Protein AF-A0A9P9NSK3-F1 (afdb_monomer_lite)

Secondary structure (DSSP, 8-state):
--SHHHHHHHHS--------S--EEE-TTTT--TTSSS--BTTTB-PPPHHHHHHHHHTT--EEEEEE---SSS---TTHHHHHHHHHHTT-EEEEEE-STT--S-STT-TTSS----

Structure (mmCIF, N/CA/C/O backbone):
data_AF-A0A9P9NSK3-F1
#
_entry.id   AF-A0A9P9NSK3-F1
#
loop_
_atom_site.group_PDB
_atom_site.id
_atom_site.type_symbol
_atom_site.label_atom_id
_atom_site.label_alt_id
_atom_site.label_comp_id
_atom_site.label_asym_id
_atom_site.label_entity_id
_atom_site.label_seq_id
_atom_site.pdbx_PDB_ins_code
_atom_site.Cartn_x
_atom_site.Cartn_y
_atom_site.Cartn_z
_atom_site.occupancy
_atom_site.B_iso_or_equiv
_atom_site.auth_seq_id
_atom_site.auth_comp_id
_atom_site.auth_asym_id
_atom_site.auth_atom_id
_atom_site.pdbx_PDB_model_num
ATOM 1 N N . MET A 1 1 ? -49.793 14.823 34.331 1.00 51.47 1 MET A N 1
ATOM 2 C CA . MET A 1 1 ? -49.578 13.619 33.499 1.00 51.47 1 MET A CA 1
ATOM 3 C C . MET A 1 1 ? -49.160 14.037 32.086 1.00 51.47 1 MET A C 1
ATOM 5 O O . MET A 1 1 ? -49.971 13.962 31.182 1.00 51.47 1 MET A O 1
ATOM 9 N N . ARG A 1 2 ? -47.963 14.629 31.927 1.00 57.09 2 ARG A N 1
ATOM 10 C CA . ARG A 1 2 ? -47.401 15.075 30.623 1.00 57.09 2 ARG A CA 1
ATOM 11 C C . ARG A 1 2 ? -45.862 15.122 30.576 1.00 57.09 2 ARG A C 1
ATOM 13 O O . ARG A 1 2 ? -45.298 15.491 29.559 1.00 57.09 2 ARG A O 1
ATOM 20 N N . ILE A 1 3 ? -45.183 14.804 31.681 1.00 53.31 3 ILE A N 1
ATOM 21 C CA . ILE A 1 3 ? -43.712 14.856 31.779 1.00 53.31 3 ILE A CA 1
ATOM 22 C C . ILE A 1 3 ? -43.112 13.453 31.594 1.00 53.31 3 ILE A C 1
ATOM 24 O O . ILE A 1 3 ? -42.003 13.316 31.094 1.00 53.31 3 ILE A O 1
ATOM 28 N N . LEU A 1 4 ? -43.868 12.407 31.944 1.00 51.81 4 LEU A N 1
ATOM 29 C CA . LEU A 1 4 ? -43.432 11.012 31.835 1.00 51.81 4 LEU A CA 1
ATOM 30 C C . LEU A 1 4 ? -43.375 10.532 30.375 1.00 51.81 4 LEU A C 1
ATOM 32 O O . LEU A 1 4 ? -42.470 9.783 30.018 1.00 51.81 4 LEU A O 1
ATOM 36 N N . ASP A 1 5 ? -44.272 11.027 29.518 1.00 52.41 5 ASP A N 1
ATOM 37 C CA . ASP A 1 5 ? -44.357 10.600 28.115 1.00 52.41 5 ASP A CA 1
ATOM 38 C C . ASP A 1 5 ? -43.198 11.151 27.261 1.00 52.41 5 ASP A C 1
ATOM 40 O O . ASP A 1 5 ? -42.690 10.469 26.373 1.00 52.41 5 ASP A O 1
ATOM 44 N N . THR A 1 6 ? -42.713 12.362 27.562 1.00 53.19 6 THR A N 1
ATOM 45 C CA . THR A 1 6 ? -41.614 13.007 26.820 1.00 53.19 6 THR A CA 1
ATOM 46 C C . THR A 1 6 ? -40.256 12.356 27.102 1.00 53.19 6 THR A C 1
ATOM 48 O O . THR A 1 6 ? -39.407 12.284 26.217 1.00 53.19 6 THR A O 1
ATOM 51 N N . VAL A 1 7 ? -40.052 11.847 28.323 1.00 55.00 7 VAL A N 1
ATOM 52 C CA . VAL A 1 7 ? -38.811 11.159 28.724 1.00 55.00 7 VAL A CA 1
ATOM 53 C C . VAL A 1 7 ? -38.715 9.772 28.078 1.00 55.00 7 VAL A C 1
ATOM 55 O O . VAL A 1 7 ? -37.631 9.355 27.678 1.00 55.00 7 VAL A O 1
ATOM 58 N N . ALA A 1 8 ? -39.847 9.083 27.906 1.00 54.31 8 ALA A N 1
ATOM 59 C CA . ALA A 1 8 ? -39.890 7.773 27.258 1.00 54.31 8 ALA A CA 1
ATOM 60 C C . ALA A 1 8 ? -39.534 7.835 25.760 1.00 54.31 8 ALA A C 1
ATOM 62 O O . ALA A 1 8 ? -38.860 6.941 25.255 1.00 54.31 8 ALA A O 1
ATOM 63 N N . ILE A 1 9 ? -39.924 8.907 25.056 1.00 54.72 9 ILE A N 1
ATOM 64 C CA . ILE A 1 9 ? -39.615 9.089 23.626 1.00 54.72 9 ILE A CA 1
ATOM 65 C C . ILE A 1 9 ? -38.119 9.362 23.401 1.00 54.72 9 ILE A C 1
ATOM 67 O O . ILE A 1 9 ? -37.545 8.838 22.450 1.00 54.72 9 ILE A O 1
ATOM 71 N N . ALA A 1 10 ? -37.463 10.115 24.290 1.00 56.72 10 ALA A N 1
ATOM 72 C CA . ALA A 1 10 ? -36.023 10.379 24.197 1.00 56.72 10 ALA A CA 1
ATOM 73 C C . ALA A 1 10 ? -35.162 9.119 24.425 1.00 56.72 10 ALA A C 1
ATOM 75 O O . ALA A 1 10 ? -34.075 9.013 23.868 1.00 56.72 10 ALA A O 1
ATOM 76 N N . LEU A 1 11 ? -35.658 8.150 25.206 1.00 54.50 11 LEU A N 1
ATOM 77 C CA . LEU A 1 11 ? -34.958 6.894 25.505 1.00 54.50 11 LEU A CA 1
ATOM 78 C C . LEU A 1 11 ? -35.101 5.833 24.394 1.00 54.50 11 LEU A C 1
ATOM 80 O O . LEU A 1 11 ? -34.345 4.866 24.364 1.00 54.50 11 LEU A O 1
ATOM 84 N N . LEU A 1 12 ? -36.072 6.004 23.489 1.00 56.34 12 LEU A N 1
ATOM 85 C CA . LEU A 1 12 ? -36.368 5.081 22.384 1.00 56.34 12 LEU A CA 1
ATOM 86 C C . LEU A 1 12 ? -35.683 5.459 21.065 1.00 56.34 12 LEU A C 1
ATOM 88 O O . LEU A 1 12 ? -35.776 4.711 20.091 1.00 56.34 12 LEU A O 1
ATOM 92 N N . VAL A 1 13 ? -34.968 6.585 21.021 1.00 63.28 13 VAL A N 1
ATOM 93 C CA . VAL A 1 13 ? -34.066 6.890 19.909 1.00 63.28 13 VAL A CA 1
ATOM 94 C C . VAL A 1 13 ? -32.815 6.034 20.099 1.00 63.28 13 VAL A C 1
ATOM 96 O O . VAL A 1 13 ? -31.813 6.483 20.648 1.00 63.28 13 VAL A O 1
ATOM 99 N N . SER A 1 14 ? -32.867 4.765 19.684 1.00 63.75 14 SER A N 1
ATOM 100 C CA . SER A 1 14 ? -31.627 4.024 19.476 1.00 63.75 14 SER A CA 1
ATOM 101 C C . SER A 1 14 ? -30.909 4.705 18.319 1.00 63.75 14 SER A C 1
ATOM 103 O O . SER A 1 14 ? -31.382 4.661 17.179 1.00 63.75 14 SER A O 1
ATOM 105 N N . GLU A 1 15 ? -29.782 5.352 18.590 1.00 62.16 15 GLU A N 1
ATOM 106 C CA . GLU A 1 15 ? -28.863 5.712 17.523 1.00 62.16 15 GLU A CA 1
ATOM 107 C C . GLU A 1 15 ? -28.408 4.410 16.857 1.00 62.16 15 GLU A C 1
ATOM 109 O O . GLU A 1 15 ? -27.552 3.692 17.372 1.00 62.16 15 GLU A O 1
ATOM 114 N N . ASN A 1 16 ? -29.003 4.075 15.711 1.00 63.59 16 ASN A N 1
ATOM 115 C CA . ASN A 1 16 ? -28.471 3.058 14.810 1.00 63.59 16 ASN A CA 1
ATOM 116 C C . ASN A 1 16 ? -27.208 3.630 14.153 1.00 63.59 16 ASN A C 1
ATOM 118 O O . ASN A 1 16 ? -27.178 3.936 12.962 1.00 63.59 16 ASN A O 1
ATOM 122 N N . ALA A 1 17 ? -26.164 3.821 14.955 1.00 73.38 17 ALA A N 1
ATOM 123 C CA . ALA A 1 17 ? -24.851 4.191 14.477 1.00 73.38 17 ALA A CA 1
ATOM 124 C C . ALA A 1 17 ? -24.202 2.938 13.879 1.00 73.38 17 ALA A C 1
ATOM 126 O O . ALA A 1 17 ? -23.831 1.999 14.587 1.00 73.38 17 ALA A O 1
ATOM 127 N N . ALA A 1 18 ? -24.076 2.906 12.554 1.00 85.19 18 ALA A N 1
ATOM 128 C CA . ALA A 1 18 ? -23.257 1.901 11.896 1.00 85.19 18 ALA A CA 1
ATOM 129 C C . ALA A 1 18 ? -21.788 2.138 12.278 1.00 85.19 18 ALA A C 1
ATOM 131 O O . ALA A 1 18 ? -21.239 3.215 12.040 1.00 85.19 18 ALA A O 1
ATOM 132 N N . LYS A 1 19 ? -21.136 1.133 12.871 1.00 88.38 19 LYS A N 1
ATOM 133 C CA . LYS A 1 19 ? -19.705 1.208 13.170 1.00 88.38 19 LYS A CA 1
ATOM 134 C C . LYS A 1 19 ? -18.915 1.109 11.868 1.00 88.38 19 LYS A C 1
ATOM 136 O O . LYS A 1 19 ? -18.983 0.092 11.180 1.00 88.38 19 LYS A O 1
ATOM 141 N N . ILE A 1 20 ? -18.119 2.131 11.564 1.00 90.69 20 ILE A N 1
ATOM 142 C CA . ILE A 1 20 ? -17.127 2.047 10.490 1.00 90.69 20 ILE A CA 1
ATOM 143 C C . ILE A 1 20 ? -16.040 1.070 10.946 1.00 90.69 20 ILE A C 1
ATOM 145 O O . ILE A 1 20 ? -15.295 1.348 11.884 1.00 90.69 20 ILE A O 1
ATOM 149 N N . LEU A 1 21 ? -15.992 -0.105 10.316 1.00 94.50 21 LEU A N 1
ATOM 150 C CA . LEU A 1 21 ? -14.989 -1.128 10.623 1.00 94.50 21 LEU A CA 1
ATOM 151 C C . LEU A 1 21 ? -13.633 -0.796 9.999 1.00 94.50 21 LEU A C 1
ATOM 153 O O . LEU A 1 21 ? -12.604 -1.101 10.595 1.00 94.50 21 LEU A O 1
ATOM 157 N N . TYR A 1 22 ? -13.644 -0.147 8.833 1.00 96.69 22 TYR A N 1
ATOM 158 C CA . TYR A 1 22 ? -12.459 0.186 8.051 1.00 96.69 22 TYR A CA 1
ATOM 159 C C . TYR A 1 22 ? -12.532 1.639 7.587 1.00 96.69 22 TYR A C 1
ATOM 161 O O . TYR A 1 22 ? -13.433 2.010 6.835 1.00 96.69 22 TYR A O 1
ATOM 169 N N . ALA A 1 23 ? -11.584 2.455 8.039 1.00 96.44 23 ALA A N 1
ATOM 170 C CA . ALA A 1 23 ? -11.388 3.830 7.594 1.00 96.44 23 ALA A CA 1
ATOM 171 C C . ALA A 1 23 ? -9.899 4.017 7.318 1.00 96.44 23 ALA A C 1
ATOM 173 O O . ALA A 1 23 ? -9.061 3.629 8.134 1.00 96.44 23 ALA A O 1
ATOM 174 N N . GLY A 1 24 ? -9.563 4.538 6.144 1.00 96.38 24 GLY A N 1
ATOM 175 C CA . GLY A 1 24 ? -8.233 4.336 5.597 1.00 96.38 24 GLY A CA 1
ATOM 176 C C . GLY A 1 24 ? -7.810 5.318 4.529 1.00 96.38 24 GLY A C 1
ATOM 177 O O . GLY A 1 24 ? -8.573 6.187 4.111 1.00 96.38 24 GLY A O 1
ATOM 178 N N . VAL A 1 25 ? -6.579 5.122 4.067 1.00 96.69 25 VAL A N 1
ATOM 179 C CA . VAL A 1 25 ? -5.969 5.897 2.985 1.00 96.69 25 VAL A CA 1
ATOM 180 C C . VAL A 1 25 ? -5.531 4.991 1.840 1.00 96.69 25 VAL A C 1
ATOM 182 O O . VAL A 1 25 ? -5.277 3.798 2.016 1.00 96.69 25 VAL A O 1
ATOM 185 N N . ASN A 1 26 ? -5.437 5.576 0.648 1.00 96.75 26 ASN A N 1
ATOM 186 C CA . ASN A 1 26 ? -4.769 4.948 -0.484 1.00 96.75 26 ASN A CA 1
ATOM 187 C C . ASN A 1 26 ? -3.292 5.328 -0.454 1.00 96.75 26 ASN A C 1
ATOM 189 O O . ASN A 1 26 ? -2.953 6.497 -0.292 1.00 96.75 26 ASN A O 1
ATOM 193 N N . SER A 1 27 ? -2.436 4.336 -0.645 1.00 94.44 27 SER A N 1
ATOM 194 C CA . SER A 1 27 ? -0.991 4.479 -0.673 1.00 94.44 27 SER A CA 1
ATOM 195 C C . SER A 1 27 ? -0.486 4.255 -2.095 1.00 94.44 27 SER A C 1
ATOM 197 O O . SER A 1 27 ? -0.099 3.148 -2.459 1.00 94.44 27 SER A O 1
ATOM 199 N N . ALA A 1 28 ? -0.584 5.301 -2.916 1.00 92.12 28 ALA A N 1
ATOM 200 C CA . ALA A 1 28 ? -0.125 5.272 -4.300 1.00 92.12 28 ALA A CA 1
ATOM 201 C C . ALA A 1 28 ? 1.403 5.129 -4.385 1.00 92.12 28 ALA A C 1
ATOM 203 O O . ALA A 1 28 ? 2.136 5.589 -3.506 1.00 92.12 28 ALA A O 1
ATOM 204 N N . GLY A 1 29 ? 1.868 4.528 -5.474 1.00 91.31 29 GLY A N 1
ATOM 205 C CA . GLY A 1 29 ? 3.273 4.452 -5.853 1.00 91.31 29 GLY A CA 1
ATOM 206 C C . GLY A 1 29 ? 3.694 3.074 -6.356 1.00 91.31 29 GLY A C 1
ATOM 207 O O . GLY A 1 29 ? 4.548 2.999 -7.235 1.00 91.31 29 GLY A O 1
ATOM 208 N N . GLY A 1 30 ? 3.096 1.989 -5.852 1.00 89.62 30 GLY A N 1
ATOM 209 C CA . GLY A 1 30 ? 3.389 0.621 -6.301 1.00 89.62 30 GLY A CA 1
ATOM 210 C C . GLY A 1 30 ? 2.874 0.312 -7.707 1.00 89.62 30 GLY A C 1
ATOM 211 O O . GLY A 1 30 ? 3.286 -0.667 -8.329 1.00 89.62 30 GLY A O 1
ATOM 212 N N . GLU A 1 31 ? 1.957 1.139 -8.196 1.00 89.25 31 GLU A N 1
ATOM 213 C CA . GLU A 1 31 ? 1.328 1.072 -9.507 1.00 89.25 31 GLU A CA 1
ATOM 214 C C . GLU A 1 31 ? 1.910 2.053 -10.536 1.00 89.25 31 GLU A C 1
ATOM 216 O O . GLU A 1 31 ? 1.425 2.133 -11.668 1.00 89.25 31 GLU A O 1
ATOM 221 N N . PHE A 1 32 ? 2.905 2.849 -10.139 1.00 90.69 32 PHE A N 1
ATOM 222 C CA . PHE A 1 32 ? 3.529 3.834 -11.019 1.00 90.69 32 PHE A CA 1
ATOM 223 C C . PHE A 1 32 ? 4.363 3.159 -12.118 1.00 90.69 32 PHE A C 1
ATOM 225 O O . PHE A 1 32 ? 4.636 1.960 -12.078 1.00 90.69 32 PHE A O 1
ATOM 232 N N . GLY A 1 33 ? 4.730 3.940 -13.138 1.00 87.06 33 GLY A N 1
ATOM 233 C CA . GLY A 1 33 ? 5.558 3.444 -14.237 1.00 87.06 33 GLY A CA 1
ATOM 234 C C . GLY A 1 33 ? 4.824 2.483 -15.174 1.00 87.06 33 GLY A C 1
ATOM 235 O O . GLY A 1 33 ? 5.434 1.556 -15.692 1.00 87.06 33 GLY A O 1
ATOM 236 N N . GLN A 1 34 ? 3.526 2.699 -15.427 1.00 83.56 34 GLN A N 1
ATOM 237 C CA . GLN A 1 34 ? 2.693 1.813 -16.261 1.00 83.56 34 GLN A CA 1
ATOM 238 C C . GLN A 1 34 ? 3.242 1.571 -17.679 1.00 83.56 34 GLN A C 1
ATOM 240 O O . GLN A 1 34 ? 2.920 0.551 -18.281 1.00 83.56 34 GLN A O 1
ATOM 245 N N . GLN A 1 35 ? 4.068 2.481 -18.211 1.00 83.06 35 GLN A N 1
ATOM 246 C CA . GLN A 1 35 ? 4.718 2.334 -19.520 1.00 83.06 35 GLN A CA 1
ATOM 247 C C . GLN A 1 35 ? 6.061 1.579 -19.467 1.00 83.06 35 GLN A C 1
ATOM 249 O O . GLN A 1 35 ? 6.580 1.181 -20.508 1.00 83.06 35 GLN A O 1
ATOM 254 N N . ASN A 1 36 ? 6.624 1.370 -18.273 1.00 85.31 36 ASN A N 1
ATOM 255 C CA . ASN A 1 36 ? 7.937 0.768 -18.046 1.00 85.31 36 ASN A CA 1
ATOM 256 C C . ASN A 1 36 ? 7.770 -0.529 -17.251 1.00 85.31 36 ASN A C 1
ATOM 258 O O . ASN A 1 36 ? 7.903 -0.543 -16.031 1.00 85.31 36 ASN A O 1
ATOM 262 N N . LEU A 1 37 ? 7.480 -1.636 -17.935 1.00 82.12 37 LEU A N 1
ATOM 263 C CA . LEU A 1 37 ? 7.207 -2.923 -17.291 1.00 82.12 37 LEU A CA 1
ATOM 264 C C . LEU A 1 37 ? 8.385 -3.898 -17.465 1.00 82.12 37 LEU A C 1
ATOM 266 O O . LEU A 1 37 ? 8.887 -4.040 -18.580 1.00 82.12 37 LEU A O 1
ATOM 270 N N . PRO A 1 38 ? 8.842 -4.595 -16.402 1.00 81.44 38 PRO A N 1
ATOM 271 C CA . PRO A 1 38 ? 8.295 -4.613 -15.037 1.00 81.44 38 PRO A CA 1
ATOM 272 C C . PRO A 1 38 ? 8.692 -3.408 -14.161 1.00 81.44 38 PRO A C 1
ATOM 274 O O . PRO A 1 38 ? 8.239 -3.329 -13.022 1.00 81.44 38 PRO A O 1
ATOM 277 N N . GLY A 1 39 ? 9.537 -2.505 -14.669 1.00 84.88 39 GLY A N 1
ATOM 278 C CA . GLY A 1 39 ? 10.020 -1.323 -1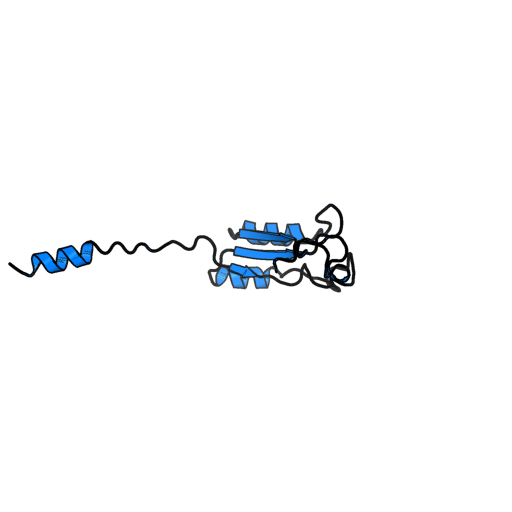3.950 1.00 84.88 39 GLY A CA 1
ATOM 279 C C . GLY A 1 39 ? 11.050 -1.646 -12.863 1.00 84.88 39 GLY A C 1
ATOM 280 O O . GLY A 1 39 ? 11.274 -2.806 -12.501 1.00 84.88 39 GLY A O 1
ATOM 281 N N . ALA A 1 40 ? 11.690 -0.611 -12.326 1.00 87.69 40 ALA A N 1
ATOM 282 C CA . ALA A 1 40 ? 12.660 -0.689 -11.242 1.00 87.69 40 ALA A CA 1
ATOM 283 C C . ALA A 1 40 ? 12.137 -0.006 -9.967 1.00 87.69 40 ALA A C 1
ATOM 285 O O . ALA A 1 40 ? 11.738 1.161 -9.974 1.00 87.69 40 ALA A O 1
ATOM 286 N N . TYR A 1 41 ? 12.188 -0.727 -8.843 1.00 87.25 41 TYR A N 1
ATOM 287 C CA . TYR A 1 41 ? 11.837 -0.182 -7.529 1.00 87.25 41 TYR A CA 1
ATOM 288 C C . TYR A 1 41 ? 12.744 1.000 -7.156 1.00 87.25 41 TYR A C 1
ATOM 290 O O . TYR A 1 41 ? 13.964 0.919 -7.295 1.00 87.25 41 TYR A O 1
ATOM 298 N N . GLY A 1 42 ? 12.149 2.082 -6.654 1.00 89.44 42 GLY A N 1
ATOM 299 C CA . GLY A 1 42 ? 12.829 3.338 -6.326 1.00 89.44 42 GLY A CA 1
ATOM 300 C C . GLY A 1 42 ? 13.100 4.245 -7.533 1.00 89.44 42 GLY A C 1
ATOM 301 O O . GLY A 1 42 ? 13.635 5.334 -7.349 1.00 89.44 42 GLY A O 1
ATOM 302 N N . VAL A 1 43 ? 12.733 3.815 -8.747 1.00 91.81 43 VAL A N 1
ATOM 303 C CA . VAL A 1 43 ? 12.852 4.607 -9.981 1.00 91.81 43 VAL A CA 1
ATOM 304 C C . VAL A 1 43 ? 11.486 4.757 -10.646 1.00 91.81 43 VAL A C 1
ATOM 306 O O . VAL A 1 43 ? 10.964 5.864 -10.721 1.00 91.81 43 VAL A O 1
ATOM 309 N N . ASP A 1 44 ? 10.894 3.646 -11.090 1.00 90.25 44 ASP A N 1
ATOM 310 C CA . ASP A 1 44 ? 9.607 3.633 -11.797 1.00 90.25 44 ASP A CA 1
ATOM 311 C C . ASP A 1 44 ? 8.417 3.524 -10.833 1.00 90.25 44 ASP A C 1
ATOM 313 O O . ASP A 1 44 ? 7.346 4.063 -11.104 1.00 90.25 44 ASP A O 1
ATOM 317 N N . TYR A 1 45 ? 8.609 2.843 -9.698 1.00 91.12 45 TYR A N 1
ATOM 318 C CA . TYR A 1 45 ? 7.596 2.656 -8.658 1.00 91.12 45 TYR A CA 1
ATOM 319 C C . TYR A 1 45 ? 8.229 2.582 -7.265 1.00 91.12 45 TYR A C 1
ATOM 321 O O . TYR A 1 45 ? 9.390 2.200 -7.099 1.00 91.12 45 TYR A O 1
ATOM 329 N N . GLN A 1 46 ? 7.452 2.910 -6.237 1.00 92.38 46 GLN A N 1
ATOM 330 C CA . GLN A 1 46 ? 7.874 2.865 -4.835 1.00 92.38 46 GLN A CA 1
ATOM 331 C C . 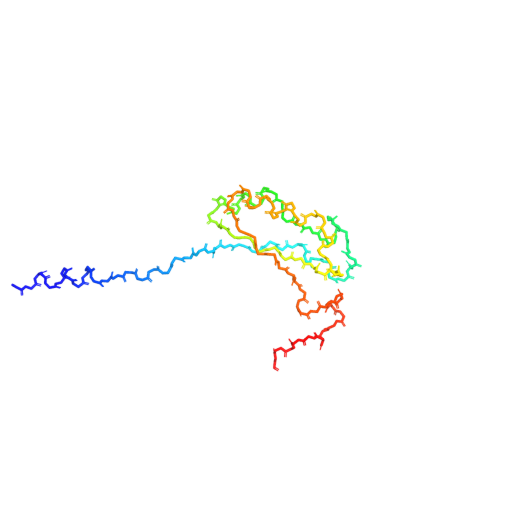GLN A 1 46 ? 6.660 2.613 -3.942 1.00 92.38 46 GLN A C 1
ATOM 333 O O . GLN A 1 46 ? 5.578 3.118 -4.210 1.00 92.38 46 GLN A O 1
ATOM 338 N N . PHE A 1 47 ? 6.843 1.899 -2.833 1.00 92.44 47 PHE A N 1
ATOM 339 C CA . PHE A 1 47 ? 5.812 1.828 -1.802 1.00 92.44 47 PHE A CA 1
ATOM 340 C C . PHE A 1 47 ? 6.031 2.860 -0.693 1.00 92.44 47 PHE A C 1
ATOM 342 O O . PHE A 1 47 ? 7.140 3.355 -0.478 1.00 92.44 47 PHE A O 1
ATOM 349 N N . ILE A 1 48 ? 4.955 3.165 0.030 1.00 91.88 48 ILE A N 1
ATOM 350 C CA . ILE A 1 48 ? 4.997 3.979 1.247 1.00 91.88 48 ILE A CA 1
ATOM 351 C C . ILE A 1 48 ? 6.026 3.443 2.245 1.00 91.88 48 ILE A C 1
ATOM 353 O O . ILE A 1 48 ? 6.189 2.234 2.410 1.00 91.88 48 ILE A O 1
ATOM 357 N N . ASN A 1 49 ? 6.726 4.364 2.902 1.00 93.31 49 ASN A N 1
ATOM 358 C CA . ASN A 1 49 ? 7.693 4.024 3.934 1.00 93.31 49 ASN A CA 1
ATOM 359 C C . ASN A 1 49 ? 7.018 3.845 5.304 1.00 93.31 49 ASN A C 1
ATOM 361 O O . ASN A 1 49 ? 5.892 4.286 5.532 1.00 93.31 49 ASN A O 1
ATOM 365 N N . GLU A 1 50 ? 7.747 3.226 6.226 1.00 94.88 50 GLU A N 1
ATOM 366 C CA . GLU A 1 50 ? 7.290 2.941 7.589 1.00 94.88 50 GLU A CA 1
ATOM 367 C C . GLU A 1 50 ? 6.852 4.203 8.345 1.00 94.88 50 GLU A C 1
ATOM 369 O O . GLU A 1 50 ? 5.774 4.228 8.924 1.00 94.88 50 GLU A O 1
ATOM 374 N N . THR A 1 51 ? 7.606 5.303 8.243 1.00 96.19 51 THR A N 1
ATOM 375 C CA . THR A 1 51 ? 7.271 6.569 8.920 1.00 96.19 51 THR A CA 1
ATOM 376 C C . THR A 1 51 ? 5.926 7.150 8.476 1.00 96.19 51 THR A C 1
ATOM 378 O O . THR A 1 51 ? 5.183 7.705 9.284 1.00 96.19 51 THR A O 1
ATOM 381 N N . ALA A 1 52 ? 5.590 7.040 7.190 1.00 95.06 52 ALA A N 1
ATOM 382 C CA . ALA A 1 52 ? 4.305 7.494 6.677 1.00 95.06 52 ALA A CA 1
ATOM 383 C C . ALA A 1 52 ? 3.172 6.528 7.057 1.00 95.06 52 ALA A C 1
ATOM 385 O O . ALA A 1 52 ? 2.068 6.985 7.349 1.00 95.06 52 ALA A O 1
ATOM 386 N N . ILE A 1 53 ? 3.437 5.216 7.110 1.00 95.69 53 ILE A N 1
ATOM 387 C CA . ILE A 1 53 ? 2.484 4.237 7.658 1.00 95.69 53 ILE A CA 1
ATOM 388 C C . ILE A 1 53 ? 2.156 4.587 9.115 1.00 95.69 53 ILE A C 1
ATOM 390 O O . ILE A 1 53 ? 0.980 4.725 9.454 1.00 95.69 53 ILE A O 1
ATOM 394 N N . ASP A 1 54 ? 3.182 4.802 9.939 1.00 96.56 54 ASP A N 1
ATOM 395 C CA . ASP A 1 54 ? 3.053 5.175 11.348 1.00 96.56 54 ASP A CA 1
ATOM 396 C C . ASP A 1 54 ? 2.210 6.434 11.525 1.00 96.56 54 ASP A C 1
ATOM 398 O O . ASP A 1 54 ? 1.292 6.455 12.343 1.00 96.56 54 ASP A O 1
ATOM 402 N N . PHE A 1 55 ? 2.485 7.472 10.730 1.00 96.94 55 PHE A N 1
ATOM 403 C CA . PHE A 1 55 ? 1.720 8.715 10.759 1.00 96.94 55 PHE A CA 1
ATOM 404 C C . PHE A 1 55 ? 0.219 8.463 10.560 1.00 96.94 55 PHE A C 1
ATOM 406 O O . PHE A 1 55 ? -0.605 8.964 11.328 1.00 96.94 55 PHE A O 1
ATOM 413 N N . PHE A 1 56 ? -0.148 7.661 9.557 1.00 96.56 56 PHE A N 1
ATOM 414 C CA . PHE A 1 56 ? -1.549 7.366 9.280 1.00 96.56 56 PHE A CA 1
ATOM 415 C C . PHE A 1 56 ? -2.179 6.516 10.386 1.00 96.56 56 PHE A C 1
ATOM 417 O O . PHE A 1 56 ? -3.242 6.879 10.894 1.00 96.56 56 PHE A O 1
ATOM 424 N N . LEU A 1 57 ? -1.525 5.444 10.828 1.00 96.19 57 LEU A N 1
ATOM 425 C CA . LEU A 1 57 ? -2.072 4.595 11.890 1.00 96.19 57 LEU A CA 1
ATOM 426 C C . LEU A 1 57 ? -2.244 5.367 13.212 1.00 96.19 57 LEU A C 1
ATOM 428 O O . LEU A 1 57 ? -3.285 5.261 13.859 1.00 96.19 57 LEU A O 1
ATOM 432 N N . GLN A 1 58 ? -1.293 6.237 13.563 1.00 96.44 58 GLN A N 1
ATOM 433 C CA . GLN A 1 58 ? -1.388 7.112 14.740 1.00 96.44 58 GLN A CA 1
ATOM 434 C C . GLN A 1 58 ? -2.462 8.201 14.598 1.00 96.44 58 GLN A C 1
ATOM 436 O O . GLN A 1 58 ? -3.017 8.644 15.602 1.00 96.44 58 GLN A O 1
ATOM 441 N N . SER A 1 59 ? -2.799 8.610 13.370 1.00 96.06 59 SER A N 1
ATOM 442 C CA . SER A 1 59 ? -3.899 9.552 13.107 1.00 96.06 59 SER A CA 1
ATOM 443 C C . SER A 1 59 ? -5.296 8.937 13.288 1.00 96.06 59 SER A C 1
ATOM 445 O O . SER A 1 59 ? -6.296 9.652 13.230 1.00 96.06 59 SER A O 1
ATOM 447 N N . GLY A 1 60 ? -5.376 7.623 13.531 1.00 94.69 60 GLY A N 1
ATOM 448 C CA . GLY A 1 60 ? -6.616 6.905 13.822 1.00 94.69 60 GLY A CA 1
ATOM 449 C C . GLY A 1 60 ? -7.227 6.167 12.631 1.00 94.69 60 GLY A C 1
ATOM 450 O O . GLY A 1 60 ? -8.301 5.582 12.780 1.00 94.69 60 GLY A O 1
ATOM 451 N N . VAL A 1 61 ? -6.568 6.149 11.464 1.00 95.94 61 VAL A N 1
ATOM 452 C CA . VAL A 1 61 ? -6.959 5.228 10.387 1.00 95.94 61 VAL A CA 1
ATOM 453 C C . VAL A 1 61 ? -6.469 3.815 10.690 1.00 95.94 61 VAL A C 1
ATOM 455 O O . VAL A 1 61 ? -5.466 3.623 11.368 1.00 95.94 61 VAL A O 1
ATOM 458 N N . ASN A 1 62 ? -7.164 2.809 10.168 1.00 96.94 62 ASN A N 1
ATOM 459 C CA . ASN A 1 62 ? -6.830 1.407 10.417 1.00 96.94 62 ASN A CA 1
ATOM 460 C C . ASN A 1 62 ? -6.629 0.585 9.143 1.00 96.94 62 ASN A C 1
ATOM 462 O O . ASN A 1 62 ? -6.325 -0.598 9.236 1.00 96.94 62 ASN A O 1
ATOM 466 N N . THR A 1 63 ? -6.823 1.173 7.962 1.00 98.00 63 THR A N 1
ATOM 467 C CA . THR A 1 63 ? -6.754 0.454 6.686 1.00 98.00 63 THR A CA 1
ATOM 468 C C . THR A 1 63 ? -5.895 1.214 5.683 1.00 98.00 63 THR A C 1
ATOM 470 O O . THR A 1 63 ? -6.062 2.418 5.502 1.00 98.00 63 THR A O 1
ATOM 473 N N . ILE A 1 64 ? -5.001 0.515 4.990 1.00 97.25 64 ILE A N 1
ATOM 474 C CA . ILE A 1 64 ? -4.205 1.062 3.889 1.00 97.25 64 ILE A CA 1
ATOM 475 C C . ILE A 1 64 ? -4.516 0.261 2.625 1.00 97.25 64 ILE A C 1
ATOM 477 O O . ILE A 1 64 ? -4.304 -0.950 2.572 1.00 97.25 64 ILE A O 1
ATOM 481 N N . ARG A 1 65 ? -5.017 0.928 1.583 1.00 97.31 65 ARG A N 1
ATOM 482 C CA . ARG A 1 65 ? -5.104 0.333 0.245 1.00 97.31 65 ARG A CA 1
ATOM 483 C C . ARG A 1 65 ? -3.771 0.525 -0.458 1.00 97.31 65 ARG A C 1
ATOM 485 O O . ARG A 1 65 ? -3.321 1.660 -0.588 1.00 97.31 65 ARG A O 1
ATOM 492 N N . MET A 1 66 ? -3.162 -0.575 -0.889 1.00 94.12 66 MET A N 1
ATOM 493 C CA . MET A 1 66 ? -1.850 -0.618 -1.531 1.00 94.12 66 MET A CA 1
ATOM 494 C C . MET A 1 66 ? -2.011 -1.102 -2.980 1.00 94.12 66 MET A C 1
ATOM 496 O O . MET A 1 66 ? -2.053 -2.316 -3.216 1.00 94.12 66 MET A O 1
ATOM 500 N N . PRO A 1 67 ? -2.124 -0.170 -3.941 1.00 92.75 67 PRO A N 1
ATOM 501 C CA . PRO A 1 67 ? -2.107 -0.476 -5.360 1.00 92.75 67 PRO A CA 1
ATOM 502 C C . PRO A 1 67 ? -0.741 -1.025 -5.791 1.00 92.75 67 PRO A C 1
ATOM 504 O O . PRO A 1 67 ? 0.308 -0.576 -5.324 1.00 92.75 67 PRO A O 1
ATOM 507 N N . PHE A 1 68 ? -0.751 -1.991 -6.702 1.00 88.62 68 PHE A N 1
ATOM 508 C CA . PHE A 1 68 ? 0.433 -2.461 -7.419 1.00 88.62 68 PHE A CA 1
ATOM 509 C C . PHE A 1 68 ? 0.053 -2.890 -8.840 1.00 88.62 68 PHE A C 1
ATOM 511 O O . PHE A 1 68 ? -1.086 -3.294 -9.081 1.00 88.62 68 PHE A O 1
ATOM 518 N N . LEU A 1 69 ? 1.001 -2.855 -9.780 1.00 86.19 69 LEU A N 1
ATOM 519 C CA . LEU A 1 69 ? 0.798 -3.462 -11.100 1.00 86.19 69 LEU A CA 1
ATOM 520 C C . LEU A 1 69 ? 1.124 -4.955 -11.066 1.00 86.19 69 LEU A C 1
ATOM 522 O O . LEU A 1 69 ? 2.255 -5.360 -10.788 1.00 86.19 69 LEU A O 1
ATOM 526 N N . LEU A 1 70 ? 0.142 -5.790 -11.402 1.00 81.81 70 LEU A N 1
ATOM 527 C CA . LEU A 1 70 ? 0.369 -7.204 -11.669 1.00 81.81 70 LEU A CA 1
ATOM 528 C C . LEU A 1 70 ? 0.958 -7.362 -13.077 1.00 81.81 70 LEU A C 1
ATOM 530 O O . LEU A 1 70 ? 0.237 -7.301 -14.076 1.00 81.81 70 LEU A O 1
ATOM 534 N N . VAL A 1 71 ? 2.274 -7.570 -13.138 1.00 77.94 71 VAL A N 1
ATOM 535 C CA . VAL A 1 71 ? 3.024 -7.863 -14.366 1.00 77.94 71 VAL A CA 1
ATOM 536 C C . VAL A 1 71 ? 3.443 -9.330 -14.327 1.00 77.94 71 VAL A C 1
ATOM 538 O O . VAL A 1 71 ? 4.276 -9.723 -13.510 1.00 77.94 71 VAL A O 1
ATOM 541 N N . GLY A 1 72 ? 2.864 -10.166 -15.187 1.00 73.88 72 GLY A N 1
ATOM 542 C CA . GLY A 1 72 ? 3.093 -11.612 -15.125 1.00 73.88 72 GLY A CA 1
ATOM 543 C C . GLY A 1 72 ? 2.201 -12.320 -14.093 1.00 73.88 72 GLY A C 1
ATOM 544 O O . GLY A 1 72 ? 1.222 -11.769 -13.593 1.00 73.88 72 GLY A O 1
ATOM 545 N N . SER A 1 73 ? 2.397 -13.627 -13.911 1.00 64.69 73 SER A N 1
ATOM 546 C CA . SER A 1 73 ? 1.444 -14.493 -13.189 1.00 64.69 73 SER A CA 1
ATOM 547 C C . SER A 1 73 ? 1.586 -14.436 -11.668 1.00 64.69 73 SER A C 1
ATOM 549 O O . SER A 1 73 ? 0.836 -15.098 -10.956 1.00 64.69 73 SER A O 1
ATOM 551 N N . GLN A 1 74 ? 2.547 -13.665 -11.164 1.00 63.47 74 GLN A N 1
ATOM 552 C CA . GLN A 1 74 ? 2.847 -13.567 -9.744 1.00 63.47 74 GLN A CA 1
ATOM 553 C C . GLN A 1 74 ? 3.038 -12.113 -9.332 1.00 63.47 74 GLN A C 1
ATOM 555 O O . GLN A 1 74 ? 3.481 -11.280 -10.122 1.00 63.47 74 GLN A O 1
ATOM 560 N N . LEU A 1 75 ? 2.760 -11.843 -8.057 1.00 64.88 75 LEU A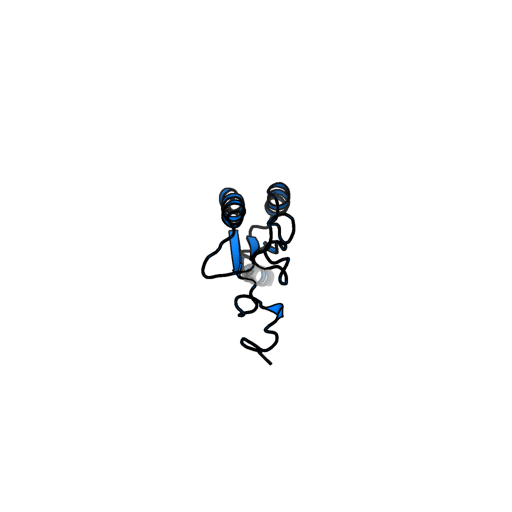 N 1
ATOM 561 C CA . LEU A 1 75 ? 3.280 -10.687 -7.332 1.00 64.88 75 LEU A CA 1
ATOM 562 C C . LEU A 1 75 ? 4.817 -10.755 -7.362 1.00 64.88 75 LEU A C 1
ATOM 564 O O . LEU A 1 75 ? 5.448 -11.328 -6.480 1.00 64.88 75 LEU A O 1
ATOM 568 N N . SER A 1 76 ? 5.429 -10.228 -8.420 1.00 57.25 76 SER A N 1
ATOM 569 C CA . SER A 1 76 ? 6.877 -10.299 -8.660 1.00 57.25 76 SER A CA 1
ATOM 570 C C . SER A 1 76 ? 7.679 -9.328 -7.787 1.00 57.25 76 SER A C 1
ATOM 572 O O . SER A 1 76 ? 8.910 -9.365 -7.766 1.00 57.25 76 SER A O 1
ATOM 574 N N . ASN A 1 77 ? 6.992 -8.475 -7.026 1.00 63.38 77 ASN A N 1
ATOM 575 C CA . ASN A 1 77 ? 7.604 -7.422 -6.241 1.00 63.38 77 ASN A CA 1
ATOM 576 C C . ASN A 1 77 ? 7.925 -7.890 -4.812 1.00 63.38 77 ASN A C 1
ATOM 578 O O . ASN A 1 77 ? 7.052 -7.959 -3.945 1.00 63.38 77 ASN A O 1
ATOM 582 N N . ARG A 1 78 ? 9.212 -8.159 -4.555 1.00 66.19 78 ARG A N 1
ATOM 583 C CA . ARG A 1 78 ? 9.743 -8.565 -3.238 1.00 66.19 78 ARG A CA 1
ATOM 584 C C . ARG A 1 78 ? 9.476 -7.561 -2.108 1.00 66.19 78 ARG A C 1
ATOM 586 O O . ARG A 1 78 ? 9.598 -7.953 -0.954 1.00 66.19 78 ARG A O 1
ATOM 593 N N . GLN A 1 79 ? 9.134 -6.307 -2.414 1.00 68.38 79 GLN A N 1
ATOM 594 C CA . GLN A 1 79 ? 8.901 -5.261 -1.411 1.00 68.38 79 GLN A CA 1
ATOM 595 C C . GLN A 1 79 ? 7.446 -5.195 -0.923 1.00 68.38 79 GLN A C 1
ATOM 597 O O . GLN A 1 79 ? 7.207 -4.737 0.191 1.00 68.38 79 GLN A O 1
ATOM 602 N N . ALA A 1 80 ? 6.475 -5.692 -1.700 1.00 75.56 80 ALA A N 1
ATOM 603 C CA . ALA A 1 80 ? 5.065 -5.698 -1.294 1.00 75.56 80 ALA A CA 1
ATOM 604 C C . ALA A 1 80 ? 4.811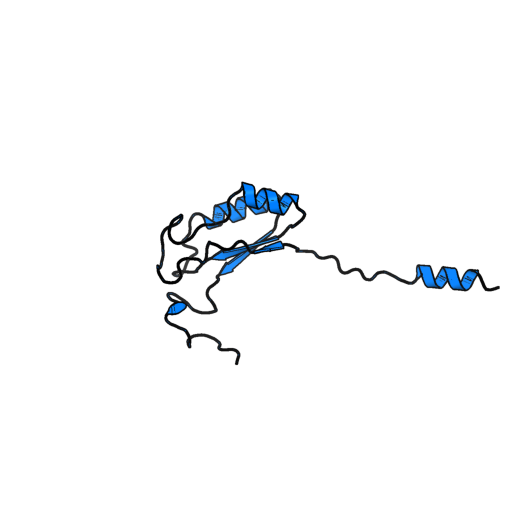 -6.481 0.019 1.00 75.56 80 ALA A C 1
ATOM 606 O O . ALA A 1 80 ? 4.074 -5.981 0.871 1.00 75.56 80 ALA A O 1
ATOM 607 N N . PRO A 1 81 ? 5.459 -7.643 0.264 1.00 79.62 81 PRO A N 1
ATOM 608 C CA . PRO A 1 81 ? 5.366 -8.332 1.551 1.00 79.62 81 PRO A CA 1
ATOM 609 C C . PRO A 1 81 ? 5.830 -7.499 2.755 1.00 79.62 81 PRO A C 1
ATOM 611 O O . PRO A 1 81 ? 5.264 -7.649 3.833 1.00 79.62 81 PRO A O 1
ATOM 614 N N . ASN A 1 82 ? 6.816 -6.607 2.596 1.00 88.06 82 ASN A N 1
ATOM 615 C CA . ASN A 1 82 ? 7.350 -5.817 3.712 1.00 88.06 82 ASN A CA 1
ATOM 616 C C . ASN A 1 82 ? 6.315 -4.814 4.234 1.00 88.06 82 ASN A C 1
ATOM 618 O O . ASN A 1 82 ? 6.089 -4.742 5.438 1.00 88.06 82 ASN A O 1
ATOM 622 N N . VAL A 1 83 ? 5.626 -4.108 3.332 1.00 90.12 83 VAL A N 1
ATOM 623 C CA . VAL A 1 83 ? 4.556 -3.163 3.695 1.00 90.12 83 VAL A CA 1
ATOM 624 C C . VAL A 1 83 ? 3.386 -3.890 4.353 1.00 90.12 83 VAL A C 1
ATOM 626 O O . VAL A 1 83 ? 2.894 -3.449 5.389 1.00 90.12 83 VAL A O 1
ATOM 629 N N . ILE A 1 84 ? 2.967 -5.029 3.789 1.00 93.69 84 ILE A N 1
ATOM 630 C CA . ILE A 1 84 ? 1.882 -5.846 4.351 1.00 93.69 84 ILE A CA 1
ATOM 631 C C . ILE A 1 84 ? 2.229 -6.282 5.777 1.00 93.69 84 ILE A C 1
ATOM 633 O O . ILE A 1 84 ? 1.427 -6.091 6.692 1.00 93.69 84 ILE A O 1
ATOM 637 N N . ASN A 1 85 ? 3.431 -6.823 5.980 1.00 94.81 85 ASN A N 1
ATOM 638 C CA . ASN A 1 85 ? 3.887 -7.266 7.294 1.00 94.81 85 ASN A CA 1
ATOM 639 C C . ASN A 1 85 ? 3.974 -6.101 8.286 1.00 94.81 85 ASN A C 1
ATOM 641 O O . ASN A 1 85 ? 3.548 -6.249 9.426 1.00 94.81 85 ASN A O 1
ATOM 645 N N . TYR A 1 86 ? 4.472 -4.940 7.856 1.00 95.50 86 TYR A N 1
ATOM 646 C CA . TYR A 1 86 ? 4.614 -3.778 8.729 1.00 95.50 86 TYR A CA 1
ATOM 647 C C . TYR A 1 86 ? 3.259 -3.251 9.218 1.00 95.50 86 TYR A C 1
ATOM 649 O O . TYR A 1 86 ? 3.048 -3.099 10.420 1.00 95.50 86 TYR A O 1
ATOM 657 N N . VAL A 1 87 ? 2.302 -3.042 8.305 1.00 96.00 87 VAL A N 1
ATOM 658 C CA . VAL A 1 87 ? 0.957 -2.553 8.659 1.00 96.00 87 VAL A CA 1
ATOM 659 C C . VAL A 1 87 ? 0.231 -3.548 9.566 1.00 96.00 87 VAL A C 1
ATOM 661 O O . VAL A 1 87 ? -0.364 -3.161 10.572 1.00 96.00 87 VAL A O 1
ATOM 664 N N . THR A 1 88 ? 0.284 -4.839 9.226 1.00 96.00 88 THR A N 1
ATOM 665 C CA . THR A 1 88 ? -0.414 -5.882 9.994 1.00 96.00 88 THR A CA 1
ATOM 666 C C . THR A 1 88 ? 0.207 -6.114 11.371 1.00 96.00 88 THR A C 1
ATOM 668 O O . THR A 1 88 ? -0.529 -6.353 12.327 1.00 96.00 88 THR A O 1
ATOM 671 N N . ALA A 1 89 ? 1.528 -5.961 11.521 1.00 96.88 89 ALA A N 1
ATOM 672 C CA . ALA A 1 89 ? 2.204 -6.030 12.818 1.00 96.88 89 ALA A CA 1
ATOM 673 C C . ALA A 1 89 ? 1.743 -4.934 13.796 1.00 96.88 89 ALA A C 1
ATOM 675 O O . ALA A 1 89 ? 1.778 -5.142 15.007 1.00 96.88 89 ALA A O 1
ATOM 676 N N . GLN A 1 90 ? 1.263 -3.796 13.285 1.00 95.44 90 GLN A N 1
ATOM 677 C CA . GLN A 1 90 ? 0.688 -2.712 14.088 1.00 95.44 90 GLN A CA 1
ATOM 678 C C . GLN A 1 90 ? -0.834 -2.831 14.292 1.00 95.44 90 GLN A C 1
ATOM 680 O O . GLN A 1 90 ? -1.462 -1.931 14.848 1.00 95.44 90 GLN A O 1
ATOM 685 N N . GLY A 1 91 ? -1.450 -3.934 13.856 1.00 95.19 91 GLY A N 1
ATOM 686 C CA . GLY A 1 91 ? -2.895 -4.157 13.968 1.00 95.19 91 GLY A CA 1
ATOM 687 C C . GLY A 1 91 ? -3.735 -3.448 12.899 1.00 95.19 91 GLY A C 1
ATOM 688 O O . GLY A 1 91 ? -4.963 -3.434 13.004 1.00 95.19 91 GLY A O 1
ATOM 689 N N . GLY A 1 92 ? -3.096 -2.870 11.877 1.00 96.69 92 GLY A N 1
ATOM 690 C CA . GLY A 1 92 ? -3.767 -2.314 10.707 1.00 96.69 92 GLY A CA 1
ATOM 691 C C . GLY A 1 92 ? -4.147 -3.379 9.672 1.00 96.69 92 GLY A C 1
ATOM 692 O O . GLY A 1 92 ? -3.690 -4.522 9.704 1.00 96.69 92 GLY A O 1
ATOM 693 N N . TYR A 1 93 ? -4.967 -2.978 8.705 1.00 97.75 93 TYR A N 1
ATOM 694 C CA . TYR A 1 93 ? -5.426 -3.801 7.588 1.00 97.75 93 TYR A CA 1
ATOM 695 C C . TYR A 1 93 ? -4.829 -3.306 6.272 1.00 97.75 93 TYR A C 1
ATOM 697 O O . TYR A 1 93 ? -4.717 -2.100 6.049 1.00 97.75 93 TYR A O 1
ATOM 705 N N . VAL A 1 94 ? -4.501 -4.231 5.367 1.00 96.50 94 VAL A N 1
ATOM 706 C CA . VAL A 1 94 ? -4.034 -3.893 4.016 1.00 96.50 94 VAL A CA 1
ATOM 707 C C . VAL A 1 94 ? -4.982 -4.454 2.969 1.00 96.50 94 VAL A C 1
ATOM 709 O O . VAL A 1 94 ? -5.246 -5.654 2.936 1.00 96.50 94 VAL A O 1
ATOM 712 N N . VAL A 1 95 ? -5.463 -3.583 2.082 1.00 95.94 95 VAL A N 1
ATOM 713 C CA . VAL A 1 95 ? -6.149 -3.985 0.849 1.00 95.94 95 VAL A CA 1
ATOM 714 C C . VAL A 1 95 ? -5.096 -4.086 -0.249 1.00 95.94 95 VAL A C 1
ATOM 716 O O . VAL A 1 95 ? -4.591 -3.067 -0.720 1.00 95.94 95 VAL A O 1
ATOM 719 N N . VAL A 1 96 ? -4.753 -5.317 -0.630 1.00 92.19 96 VAL A N 1
ATOM 720 C CA . VAL A 1 96 ? -3.807 -5.605 -1.717 1.00 92.19 96 VAL A CA 1
ATOM 721 C C . VAL A 1 96 ? -4.544 -5.468 -3.047 1.00 92.19 96 VAL A C 1
ATOM 723 O O . VAL A 1 96 ? -5.416 -6.272 -3.367 1.00 92.19 96 VAL A O 1
ATOM 726 N N . ASP A 1 97 ? -4.219 -4.422 -3.799 1.00 91.75 97 ASP A N 1
ATOM 727 C CA . ASP A 1 97 ? -4.999 -3.976 -4.951 1.00 91.75 97 ASP A CA 1
ATOM 728 C C . ASP A 1 97 ? -4.202 -4.145 -6.248 1.00 91.75 97 ASP A C 1
ATOM 730 O O . ASP A 1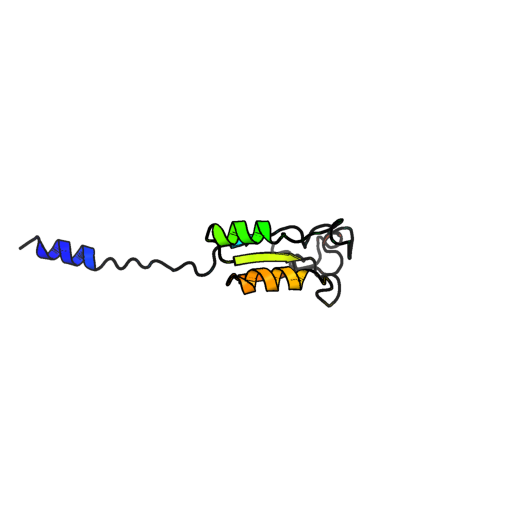 97 ? -3.293 -3.370 -6.536 1.00 91.75 97 ASP A O 1
ATOM 734 N N . ALA A 1 98 ? -4.547 -5.166 -7.037 1.00 89.44 98 ALA A N 1
ATOM 735 C CA . ALA A 1 98 ? -4.011 -5.324 -8.386 1.00 89.44 98 ALA A CA 1
ATOM 736 C C . ALA A 1 98 ? -4.608 -4.229 -9.282 1.00 89.44 98 ALA A C 1
ATOM 738 O O . ALA A 1 98 ? -5.720 -4.363 -9.805 1.00 89.44 98 ALA A O 1
ATOM 739 N N . HIS A 1 99 ? -3.881 -3.123 -9.430 1.00 90.50 99 HIS A N 1
ATOM 740 C CA . HIS A 1 99 ? -4.353 -1.873 -10.022 1.00 90.50 99 HIS A CA 1
ATOM 741 C C . HIS A 1 99 ? -4.284 -1.897 -11.552 1.00 90.50 99 HIS A C 1
ATOM 743 O O . HIS A 1 99 ? -3.683 -1.057 -12.213 1.00 90.50 99 HIS A O 1
ATOM 749 N N . ASN A 1 100 ? -4.891 -2.931 -12.118 1.00 84.25 100 ASN A N 1
ATOM 750 C CA . ASN A 1 100 ? -4.694 -3.355 -13.493 1.00 84.25 100 ASN A CA 1
ATOM 751 C C . ASN A 1 100 ? -5.828 -2.923 -14.427 1.00 84.25 100 ASN A C 1
ATOM 753 O O . ASN A 1 100 ? -5.786 -3.236 -15.610 1.00 84.25 100 ASN A O 1
ATOM 757 N N . TYR A 1 101 ? -6.869 -2.250 -13.923 1.00 85.31 101 TYR A N 1
ATOM 758 C CA . TYR A 1 101 ? -8.060 -1.871 -14.700 1.00 85.31 101 TYR A CA 1
ATOM 759 C C . TYR A 1 101 ? -8.660 -3.045 -15.495 1.00 85.31 101 TYR A C 1
ATOM 761 O O . TYR A 1 101 ? -9.089 -2.872 -16.634 1.00 85.31 101 TYR A O 1
ATOM 769 N N . MET A 1 102 ? -8.639 -4.252 -14.916 1.00 77.81 102 ME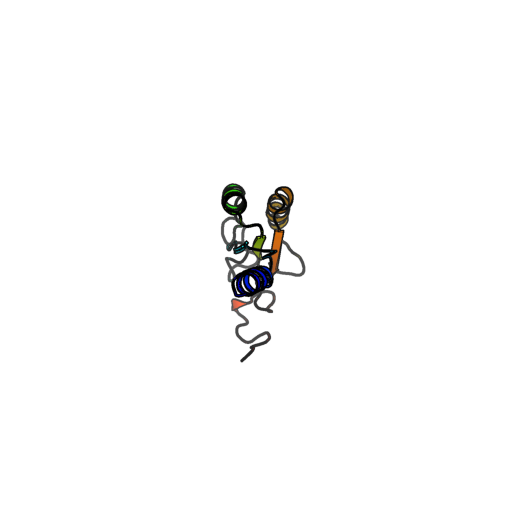T A N 1
ATOM 770 C CA . MET A 1 102 ? -9.032 -5.508 -15.580 1.00 77.81 102 MET A CA 1
ATOM 771 C C . MET A 1 102 ? -8.222 -5.856 -16.847 1.00 77.81 102 MET A C 1
ATOM 773 O O . MET A 1 102 ? -8.679 -6.639 -17.677 1.00 77.81 102 MET A O 1
ATOM 777 N N . ARG A 1 103 ? -7.020 -5.296 -17.001 1.00 77.38 103 ARG A N 1
ATOM 778 C CA . ARG A 1 103 ? -6.104 -5.505 -18.128 1.00 77.38 103 ARG A CA 1
ATOM 779 C C . ARG A 1 103 ? -4.798 -6.108 -17.645 1.00 77.38 103 ARG A C 1
ATOM 781 O O . ARG A 1 103 ? -4.338 -5.861 -16.533 1.00 77.38 103 ARG A O 1
ATOM 788 N N . TYR A 1 104 ? -4.178 -6.901 -18.499 1.00 72.81 104 TYR A N 1
ATOM 789 C CA . TYR A 1 104 ? -2.976 -7.633 -18.141 1.00 72.81 104 TYR A CA 1
ATOM 790 C C . TYR A 1 104 ? -1.817 -7.291 -19.067 1.00 72.81 104 TYR A C 1
ATOM 792 O O . TYR A 1 104 ? -2.017 -6.994 -20.247 1.00 72.81 104 TYR A O 1
ATOM 800 N N . ASN A 1 105 ? -0.606 -7.399 -18.523 1.00 66.12 105 ASN A N 1
ATOM 801 C CA . ASN A 1 105 ? 0.641 -6.992 -19.152 1.00 66.12 105 ASN A CA 1
ATOM 802 C C . ASN A 1 105 ? 0.728 -5.471 -19.290 1.00 66.12 105 ASN A C 1
ATOM 804 O O . ASN A 1 105 ? 1.116 -4.847 -18.318 1.00 66.12 105 ASN A O 1
ATOM 808 N N . ASP A 1 106 ? 0.305 -4.886 -20.411 1.00 67.19 106 ASP A N 1
ATOM 809 C CA . ASP A 1 106 ? 0.356 -3.441 -20.655 1.00 67.19 106 ASP A CA 1
ATOM 810 C C . ASP A 1 106 ? -1.068 -2.853 -20.701 1.00 67.19 106 ASP A C 1
ATOM 812 O O . ASP A 1 106 ? -1.718 -2.869 -21.752 1.00 67.19 106 ASP A O 1
ATOM 816 N N . PRO A 1 107 ? -1.592 -2.349 -19.565 1.00 62.75 107 PRO A N 1
ATOM 817 C CA . PRO A 1 107 ? -2.896 -1.697 -19.523 1.00 62.75 107 PRO A CA 1
ATOM 818 C C . PRO A 1 107 ? -2.953 -0.448 -20.406 1.00 62.75 107 PRO A C 1
ATOM 820 O O . PRO A 1 107 ? -4.025 -0.114 -20.913 1.00 62.75 107 PRO A O 1
ATOM 823 N N . SER A 1 108 ? -1.817 0.231 -20.602 1.00 65.81 108 SER A N 1
ATOM 824 C CA . SER A 1 108 ? -1.742 1.497 -21.329 1.00 65.81 108 SER A CA 1
ATOM 825 C C . SER A 1 108 ? -1.913 1.322 -22.842 1.00 65.81 108 SER A C 1
ATOM 827 O O . SER A 1 108 ? -2.542 2.165 -23.482 1.00 65.81 108 SER A O 1
ATOM 829 N N . SER A 1 109 ? -1.460 0.197 -23.412 1.00 63.81 109 SER A N 1
ATOM 830 C CA . SER A 1 109 ? -1.676 -0.145 -24.830 1.00 63.81 109 SER A CA 1
ATOM 831 C C . SER A 1 109 ? -2.985 -0.880 -25.112 1.00 63.81 109 SER A C 1
ATOM 833 O O . SER A 1 109 ? -3.292 -1.190 -26.265 1.00 63.81 109 SER A O 1
ATOM 835 N N . GLN A 1 110 ? -3.799 -1.125 -24.086 1.00 67.50 110 GLN A N 1
ATOM 836 C CA . GLN A 1 110 ? -5.061 -1.849 -24.203 1.00 67.50 110 GLN A CA 1
ATOM 837 C C . GLN A 1 110 ? -6.286 -0.991 -23.840 1.00 67.50 110 GLN A C 1
ATOM 839 O O . GLN A 1 110 ? -7.169 -1.481 -23.137 1.00 67.50 110 GLN A O 1
ATOM 844 N N . PRO A 1 111 ? -6.436 0.260 -24.324 1.00 65.06 111 PRO A N 1
ATOM 845 C CA . PRO A 1 111 ? -7.507 1.155 -23.872 1.00 65.06 111 PRO A CA 1
ATOM 846 C C . PRO A 1 111 ? -8.916 0.577 -24.088 1.00 65.06 111 PRO A C 1
ATOM 848 O O . PRO A 1 111 ? -9.818 0.855 -23.302 1.00 65.06 111 PRO A O 1
ATOM 851 N N . PHE A 1 112 ? -9.085 -0.306 -25.076 1.00 67.94 112 PHE A N 1
ATOM 852 C CA . PHE A 1 112 ? -10.357 -0.955 -25.418 1.00 67.94 112 PHE A CA 1
ATOM 853 C C . PHE A 1 112 ? -10.439 -2.444 -25.037 1.00 67.94 112 PHE A C 1
ATOM 855 O O . PHE A 1 112 ? -11.421 -3.098 -25.378 1.00 67.94 112 PHE A O 1
ATOM 862 N N . SER A 1 113 ? -9.425 -3.004 -24.366 1.00 60.66 113 SER A N 1
ATOM 863 C CA . SER A 1 113 ? -9.483 -4.374 -23.836 1.00 60.66 113 SER A CA 1
ATOM 864 C C . SER A 1 113 ? -10.004 -4.351 -22.389 1.00 60.66 113 SER A C 1
ATOM 866 O O . SER A 1 113 ? -9.686 -3.440 -21.629 1.00 60.66 113 SER A O 1
ATOM 868 N N . GLY A 1 114 ? -10.839 -5.322 -22.011 1.00 57.91 114 GLY A N 1
ATOM 869 C CA . GLY A 1 114 ? -11.510 -5.367 -20.704 1.00 57.91 114 GLY A CA 1
ATOM 870 C C . GLY A 1 114 ? -12.945 -4.828 -20.732 1.00 57.91 114 GLY A C 1
ATOM 871 O O . GLY A 1 114 ? -13.410 -4.305 -21.743 1.00 57.91 114 GLY A O 1
ATOM 872 N N . SER A 1 115 ? -13.677 -4.995 -19.627 1.00 48.56 115 SER A N 1
ATOM 873 C CA . SER A 1 115 ? -15.058 -4.512 -19.517 1.00 48.56 115 SER A CA 1
ATOM 874 C C . SER A 1 115 ? -15.077 -2.986 -19.566 1.00 48.56 115 SER A C 1
ATOM 876 O O . SER A 1 115 ? -14.818 -2.319 -18.564 1.00 48.56 115 SER A O 1
ATOM 878 N N . VAL A 1 116 ? -15.409 -2.424 -20.725 1.00 52.66 116 VAL A N 1
ATOM 879 C CA . VAL A 1 116 ? -15.871 -1.041 -20.822 1.00 52.66 116 VAL A CA 1
ATOM 880 C C . VAL A 1 116 ? -17.287 -1.056 -20.255 1.00 52.66 116 VAL A C 1
ATOM 882 O O . VAL A 1 116 ? -18.226 -1.428 -20.947 1.00 52.66 116 VAL A O 1
ATOM 885 N N . ILE A 1 117 ? -17.447 -0.770 -18.960 1.00 47.66 117 ILE A N 1
ATOM 886 C CA . ILE A 1 117 ? -18.781 -0.432 -18.453 1.00 47.66 117 ILE A CA 1
ATOM 887 C C . ILE A 1 117 ? -19.083 0.959 -19.010 1.00 47.66 117 ILE A C 1
ATOM 889 O O . ILE A 1 117 ? -18.563 1.958 -18.514 1.00 47.66 117 ILE A O 1
ATOM 893 N N . GLY A 1 118 ? -19.861 0.969 -20.088 1.00 45.97 118 GLY A N 1
ATOM 894 C CA . GLY A 1 118 ? -20.395 2.124 -20.796 1.00 45.97 118 GLY A CA 1
ATOM 895 C C . GLY A 1 118 ? -21.588 1.677 -21.618 1.00 45.97 118 GLY A C 1
ATOM 896 O O . GLY A 1 118 ? -21.399 0.744 -22.429 1.00 45.97 118 GLY A O 1
#

Radius of gyration: 22.05 Å; chains: 1; bounding box: 62×30×59 Å

pLDDT: mean 80.76, std 15.92, range [45.97, 98.0]

Foldseek 3Di:
DPPVVVVVVVVPPPPPDDDDPADEDEWDFQAFQLVDPPDDEPPRGYTDDLVVLCVGVVVPGQEYEYEHADAPDDPPDPCVVVVCCSSVVVVGYYRDHNPQQQHYHRSPVCVPPDDPPD

Sequence (118 aa):
MRILDTVAIALLVSENAAKILYAGVNSAGGEFGQQNLPGAYGVDYQFINETAIDFFLQSGVNTIRMPFLLVGSQLSNRQAPNVINYVTAQGGYVVVDAHNYMRYNDPSSQPFSGSVIG